Protein AF-A0A963DDL7-F1 (afdb_monomer_lite)

Secondary structure (DSSP, 8-state):
---HHHHHHHHHHHHT-S-HHHHHHHHHHH-TTSEEEEEEGGGS-TTSPPSEEETTEEEEEEE-SSSS-EEES-TTT--EEEEEE----

Sequence (89 aa):
MIAIDLARALARRFAGAADGPSCLAAFRAEYPLLRFYGCSEDDIPPRLSPWVAVEGVAVYLVDASAHCLSLTGDPESACGLVFAIEAGD

Radius of gyration: 12.04 Å; chains: 1; bounding box: 28×30×30 Å

Foldseek 3Di:
DDDPVNQVVLLVVCLPDPDNVVSQVVVCVVCVQAHEAEDAVVVPDPPDQALDDDNQKGKWFWAPPDPDIDTDNDPVRGRYIYIHGRPDD

pLDDT: mean 86.81, std 8.67, range [38.66, 93.94]

Structure (mmCIF, N/CA/C/O backbone):
data_AF-A0A963DDL7-F1
#
_entry.id   AF-A0A963DDL7-F1
#
loop_
_atom_site.group_PDB
_atom_site.id
_atom_site.type_symbol
_atom_site.label_atom_id
_atom_site.label_alt_id
_atom_site.label_comp_id
_atom_site.label_asym_id
_atom_site.label_entity_id
_atom_site.label_seq_id
_atom_site.pdbx_PDB_ins_code
_atom_site.Cartn_x
_atom_site.Cartn_y
_atom_site.Cartn_z
_atom_site.occupancy
_atom_site.B_iso_or_equiv
_atom_site.auth_seq_id
_atom_site.auth_comp_id
_atom_site.auth_asym_id
_atom_site.auth_atom_id
_atom_site.pdbx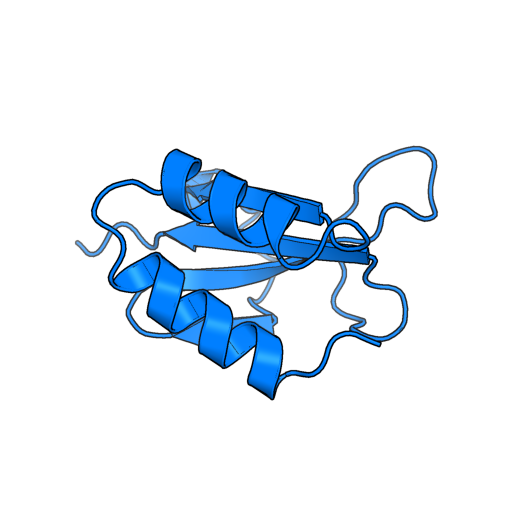_PDB_model_num
ATOM 1 N N . MET A 1 1 ? 2.677 -5.582 -13.847 1.00 79.81 1 MET A N 1
ATOM 2 C CA . MET A 1 1 ? 1.389 -4.945 -13.518 1.00 79.81 1 MET A CA 1
ATOM 3 C C . MET A 1 1 ? 0.945 -5.407 -12.143 1.00 79.81 1 MET A C 1
ATOM 5 O O . MET A 1 1 ? 0.800 -6.607 -11.930 1.00 79.81 1 MET A O 1
ATOM 9 N N . ILE A 1 2 ? 0.760 -4.469 -11.218 1.00 86.25 2 ILE A N 1
ATOM 10 C CA . ILE A 1 2 ? 0.163 -4.749 -9.908 1.00 86.25 2 ILE A CA 1
ATOM 11 C C . ILE A 1 2 ? -1.356 -4.797 -10.089 1.00 86.25 2 ILE A C 1
ATOM 13 O O . ILE A 1 2 ? -1.945 -3.873 -10.645 1.00 86.25 2 ILE A O 1
ATOM 17 N N . ALA A 1 3 ? -1.999 -5.882 -9.659 1.00 90.12 3 ALA A N 1
ATOM 18 C CA . ALA A 1 3 ? -3.450 -6.007 -9.747 1.00 90.12 3 ALA A CA 1
ATOM 19 C C . ALA A 1 3 ? -4.133 -5.166 -8.658 1.00 90.12 3 ALA A C 1
ATOM 21 O O . ALA A 1 3 ? -3.739 -5.216 -7.492 1.00 90.12 3 ALA A O 1
ATOM 22 N N . ILE A 1 4 ? -5.197 -4.441 -9.017 1.00 90.19 4 ILE A N 1
ATOM 23 C CA . ILE A 1 4 ? -5.952 -3.612 -8.061 1.00 90.19 4 ILE A CA 1
ATOM 24 C C . ILE A 1 4 ? -6.566 -4.441 -6.922 1.00 90.19 4 ILE A C 1
ATOM 26 O O . ILE A 1 4 ? -6.646 -3.982 -5.785 1.00 90.19 4 ILE A O 1
ATOM 30 N N . ASP A 1 5 ? -6.952 -5.686 -7.209 1.00 92.88 5 ASP A N 1
ATOM 31 C CA . ASP A 1 5 ? -7.486 -6.610 -6.207 1.00 92.88 5 ASP A CA 1
ATOM 32 C C . ASP A 1 5 ? -6.419 -7.027 -5.183 1.00 92.88 5 ASP A C 1
ATOM 34 O O . ASP A 1 5 ? -6.674 -7.007 -3.981 1.00 92.88 5 ASP A O 1
ATOM 38 N N . LEU A 1 6 ? -5.183 -7.270 -5.641 1.00 90.94 6 LEU A N 1
ATOM 39 C CA . LEU A 1 6 ? -4.047 -7.549 -4.759 1.00 90.94 6 LEU A CA 1
ATOM 40 C C . LEU A 1 6 ? -3.771 -6.362 -3.829 1.00 90.94 6 LEU A C 1
ATOM 42 O O . LEU A 1 6 ? -3.609 -6.552 -2.626 1.00 90.94 6 LEU A O 1
ATOM 46 N N . ALA A 1 7 ? -3.763 -5.136 -4.359 1.00 92.12 7 ALA A N 1
ATOM 47 C CA . ALA A 1 7 ? -3.565 -3.942 -3.540 1.00 92.12 7 ALA A CA 1
ATOM 48 C C . ALA A 1 7 ? -4.667 -3.777 -2.486 1.00 92.12 7 ALA A C 1
ATOM 50 O O . ALA A 1 7 ? -4.362 -3.511 -1.326 1.00 92.12 7 ALA A O 1
ATOM 51 N N . ARG A 1 8 ? -5.935 -4.017 -2.849 1.00 93.12 8 ARG A N 1
ATOM 52 C CA . ARG A 1 8 ? -7.057 -4.023 -1.896 1.00 93.12 8 ARG A CA 1
ATOM 53 C C . ARG A 1 8 ? -6.903 -5.093 -0.818 1.00 93.12 8 ARG A C 1
ATOM 55 O O . ARG A 1 8 ? -7.152 -4.810 0.350 1.00 93.12 8 ARG A O 1
ATOM 62 N N . ALA A 1 9 ? -6.499 -6.306 -1.188 1.00 93.00 9 ALA A N 1
ATOM 63 C CA . ALA A 1 9 ? -6.295 -7.395 -0.238 1.00 93.00 9 ALA A CA 1
ATOM 64 C C . ALA A 1 9 ? -5.174 -7.074 0.764 1.00 93.00 9 ALA A C 1
ATOM 66 O O . ALA A 1 9 ? -5.342 -7.277 1.968 1.00 93.00 9 ALA A O 1
ATOM 67 N N . LEU A 1 10 ? -4.058 -6.521 0.283 1.00 93.62 10 LEU A N 1
ATOM 68 C CA . LEU A 1 10 ? -2.946 -6.105 1.135 1.00 93.62 10 LEU A CA 1
ATOM 69 C C . LEU A 1 10 ? -3.316 -4.913 2.025 1.00 93.62 10 LEU A C 1
ATOM 71 O O . LEU A 1 10 ? -2.962 -4.926 3.200 1.00 93.62 10 LEU A O 1
ATOM 75 N N . ALA A 1 11 ? -4.077 -3.940 1.511 1.00 93.00 11 ALA A N 1
ATOM 76 C CA . ALA A 1 11 ? -4.563 -2.797 2.290 1.00 93.00 11 ALA A CA 1
ATOM 77 C C . ALA A 1 11 ? -5.388 -3.247 3.501 1.00 93.00 11 ALA A C 1
ATOM 79 O O . ALA A 1 11 ? -5.091 -2.856 4.624 1.00 93.00 11 ALA A O 1
ATOM 80 N N . ARG A 1 12 ? -6.355 -4.152 3.295 1.00 92.25 12 ARG A N 1
ATOM 81 C CA . ARG A 1 12 ? -7.172 -4.731 4.380 1.00 92.25 12 ARG A CA 1
ATOM 82 C C . ARG A 1 12 ? -6.323 -5.459 5.416 1.00 92.25 12 ARG A C 1
ATOM 84 O O . ARG A 1 12 ? -6.543 -5.344 6.617 1.00 92.25 12 ARG A O 1
ATOM 91 N N . ARG A 1 13 ? -5.325 -6.216 4.951 1.00 92.50 13 ARG A N 1
ATOM 92 C CA . ARG A 1 13 ? -4.407 -6.945 5.835 1.00 92.50 13 ARG A CA 1
ATOM 93 C C . ARG A 1 13 ? -3.502 -5.998 6.626 1.00 92.50 13 ARG A C 1
ATOM 95 O O . ARG A 1 13 ? -3.161 -6.319 7.758 1.00 92.50 13 ARG A O 1
ATOM 102 N N . PHE A 1 14 ? -3.142 -4.852 6.053 1.00 92.75 14 PHE A N 1
ATOM 103 C CA . PHE A 1 14 ? -2.397 -3.799 6.736 1.00 92.75 14 PHE A CA 1
ATOM 104 C C . PHE A 1 14 ? -3.266 -3.055 7.760 1.00 92.75 14 PHE A C 1
ATOM 106 O O . PHE A 1 14 ? -2.825 -2.872 8.887 1.00 92.75 14 PHE A O 1
ATOM 113 N N . ALA A 1 15 ? -4.514 -2.721 7.414 1.00 90.31 15 ALA A N 1
ATOM 114 C CA . ALA A 1 15 ? -5.475 -2.073 8.313 1.00 90.31 15 ALA A CA 1
ATOM 115 C C . ALA A 1 15 ? -5.780 -2.917 9.565 1.00 90.31 15 ALA A C 1
ATOM 117 O O . ALA A 1 15 ? -5.893 -2.389 10.666 1.00 90.31 15 ALA A O 1
ATOM 118 N N . GLY A 1 16 ? -5.871 -4.243 9.413 1.00 88.50 16 GLY A N 1
ATOM 119 C CA . GLY A 1 16 ? -6.062 -5.175 10.530 1.00 88.50 16 GLY A CA 1
ATOM 120 C C . GLY A 1 16 ? -4.777 -5.593 11.255 1.00 88.50 16 GLY A C 1
ATOM 121 O O . GLY A 1 16 ? -4.839 -6.424 12.164 1.00 88.50 16 GLY A O 1
ATOM 122 N N . ALA A 1 17 ? -3.606 -5.095 10.848 1.00 88.69 17 ALA A N 1
ATOM 123 C CA . ALA A 1 17 ? -2.343 -5.482 11.462 1.00 88.69 17 ALA A CA 1
ATOM 124 C C . ALA A 1 17 ? -2.118 -4.732 12.778 1.00 88.69 17 ALA A C 1
ATOM 126 O O . ALA A 1 17 ? -2.236 -3.514 12.843 1.00 88.69 17 ALA A O 1
ATOM 127 N N . ALA A 1 18 ? -1.707 -5.460 13.818 1.00 85.00 18 ALA A N 1
ATOM 128 C CA . ALA A 1 18 ? -1.329 -4.847 15.092 1.00 85.00 18 ALA A CA 1
ATOM 129 C C . ALA A 1 18 ? -0.058 -3.984 14.982 1.00 85.00 18 ALA A C 1
ATOM 131 O O . ALA A 1 18 ? 0.129 -3.061 15.767 1.00 85.00 18 ALA A O 1
ATOM 132 N N . ASP A 1 19 ? 0.818 -4.303 14.024 1.00 87.88 19 ASP A N 1
ATOM 133 C CA . ASP A 1 19 ? 2.091 -3.624 13.810 1.00 87.88 19 ASP A CA 1
ATOM 134 C C . ASP A 1 19 ? 2.385 -3.515 12.305 1.00 87.88 19 ASP A C 1
ATOM 136 O O . ASP A 1 19 ? 2.559 -4.520 11.603 1.00 87.88 19 ASP A O 1
ATOM 140 N N . GLY A 1 20 ? 2.431 -2.278 11.806 1.00 87.12 20 GLY A N 1
ATOM 141 C CA . GLY A 1 20 ? 2.727 -1.962 10.409 1.00 87.12 20 GLY A CA 1
ATOM 142 C C . GLY A 1 20 ? 4.057 -2.549 9.911 1.00 87.12 20 GLY A C 1
ATOM 143 O O . GLY A 1 20 ? 4.044 -3.280 8.917 1.00 87.12 20 GLY A O 1
ATOM 144 N N . PRO A 1 21 ? 5.210 -2.296 10.566 1.00 88.88 21 PRO A N 1
ATOM 145 C CA . PRO A 1 21 ? 6.498 -2.784 10.074 1.00 88.88 21 PRO A CA 1
ATOM 146 C C . PRO A 1 21 ? 6.595 -4.314 10.034 1.00 88.88 21 PRO A C 1
ATOM 148 O O . PRO A 1 21 ? 7.141 -4.860 9.071 1.00 88.88 21 PRO A O 1
ATOM 151 N N . SER A 1 22 ? 6.012 -5.019 11.006 1.00 91.69 22 SER A N 1
ATOM 152 C CA . SER A 1 22 ? 5.916 -6.484 10.979 1.00 91.69 22 SER A CA 1
ATOM 153 C C . SER A 1 22 ? 5.070 -6.982 9.804 1.00 91.69 22 SER A C 1
ATOM 155 O O . SER A 1 22 ? 5.437 -7.954 9.139 1.00 91.69 22 SER A O 1
ATOM 157 N N . CYS A 1 23 ? 3.967 -6.294 9.496 1.00 93.00 23 CYS A N 1
ATOM 158 C CA . CYS A 1 23 ? 3.120 -6.622 8.350 1.00 93.00 23 CYS A CA 1
ATOM 159 C C . CYS A 1 23 ? 3.861 -6.410 7.016 1.00 93.00 23 CYS A C 1
ATOM 161 O O . CYS A 1 23 ? 3.856 -7.290 6.153 1.00 93.00 23 CYS A O 1
ATOM 163 N N . LEU A 1 24 ? 4.609 -5.307 6.876 1.00 92.44 24 LEU A N 1
ATOM 164 C CA . LEU A 1 24 ? 5.461 -5.063 5.703 1.00 92.44 24 LEU A CA 1
ATOM 165 C C . LEU A 1 24 ? 6.552 -6.126 5.554 1.00 92.44 24 LEU A C 1
ATOM 167 O O . LEU A 1 24 ? 6.837 -6.554 4.437 1.00 92.44 24 LEU A O 1
ATOM 171 N N . ALA A 1 25 ? 7.169 -6.566 6.654 1.00 92.12 25 ALA A N 1
ATOM 172 C CA . ALA A 1 25 ? 8.161 -7.637 6.615 1.00 92.12 25 ALA A CA 1
ATOM 173 C C . ALA A 1 25 ? 7.556 -8.948 6.083 1.00 92.12 25 ALA A C 1
ATOM 175 O O . ALA A 1 25 ? 8.171 -9.601 5.238 1.00 92.12 25 ALA A O 1
ATOM 176 N N . ALA A 1 26 ? 6.331 -9.288 6.498 1.00 93.00 26 ALA A N 1
ATOM 177 C CA . ALA A 1 26 ? 5.602 -10.439 5.967 1.00 93.00 26 ALA A CA 1
ATOM 178 C C . ALA A 1 26 ? 5.297 -10.285 4.467 1.00 93.00 2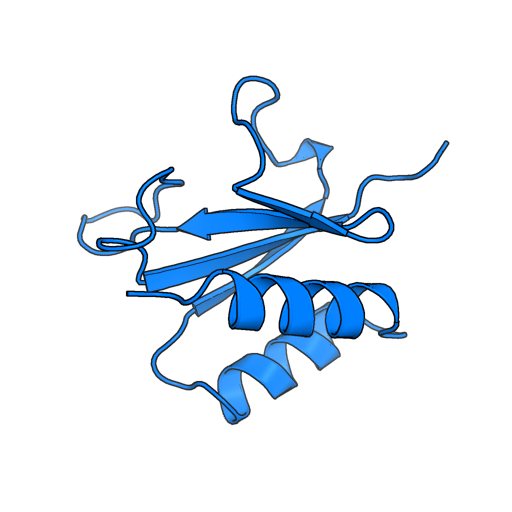6 ALA A C 1
ATOM 180 O O . ALA A 1 26 ? 5.546 -11.208 3.693 1.00 93.00 26 ALA A O 1
ATOM 181 N N . PHE A 1 27 ? 4.853 -9.104 4.023 1.00 93.94 27 PHE A N 1
ATOM 182 C CA . PHE A 1 27 ? 4.602 -8.849 2.600 1.00 93.94 27 PHE A CA 1
ATOM 183 C C . PHE A 1 27 ? 5.872 -8.966 1.760 1.00 93.94 27 PHE A C 1
ATOM 185 O O . PHE A 1 27 ? 5.834 -9.548 0.681 1.00 93.94 27 PHE A O 1
ATOM 192 N N . ARG A 1 28 ? 7.014 -8.480 2.257 1.00 91.94 28 ARG A N 1
ATOM 193 C CA . ARG A 1 28 ? 8.314 -8.615 1.575 1.00 91.94 28 ARG A CA 1
ATOM 194 C C . ARG A 1 28 ? 8.778 -10.070 1.496 1.00 91.94 28 ARG A C 1
ATOM 196 O O . ARG A 1 28 ? 9.459 -10.425 0.539 1.00 91.94 28 ARG A O 1
ATOM 203 N N . ALA A 1 29 ? 8.413 -10.901 2.472 1.00 92.81 29 ALA A N 1
ATOM 204 C CA . ALA A 1 29 ? 8.688 -12.334 2.438 1.00 92.81 29 ALA A CA 1
ATOM 205 C C . ALA A 1 29 ? 7.780 -13.077 1.440 1.00 92.81 29 ALA A C 1
ATOM 207 O O . ALA A 1 29 ? 8.262 -13.937 0.708 1.00 92.81 29 ALA A O 1
ATOM 208 N N . GLU A 1 30 ? 6.489 -12.730 1.378 1.00 93.44 30 GLU A N 1
ATOM 209 C CA . GLU A 1 30 ? 5.527 -13.315 0.427 1.00 93.44 30 GLU A CA 1
ATOM 210 C C . GLU A 1 30 ? 5.762 -12.838 -1.017 1.00 93.44 30 GLU A C 1
ATOM 212 O O . GLU A 1 30 ? 5.649 -13.622 -1.959 1.00 93.44 30 GLU A O 1
ATOM 217 N N . TYR A 1 31 ? 6.130 -11.568 -1.202 1.00 91.38 31 TYR A N 1
ATOM 218 C CA . TYR A 1 31 ? 6.318 -10.928 -2.504 1.00 91.38 31 TYR A CA 1
ATOM 219 C C . TYR A 1 31 ? 7.695 -10.247 -2.589 1.00 91.38 31 TYR A C 1
ATOM 221 O O . TYR A 1 31 ? 7.783 -9.019 -2.596 1.00 91.38 31 TYR A O 1
ATOM 229 N N . PRO A 1 32 ? 8.793 -11.012 -2.718 1.00 87.69 32 PRO A N 1
ATOM 230 C CA . PRO A 1 32 ? 10.154 -10.463 -2.739 1.00 87.69 32 PRO A CA 1
ATOM 231 C C . PRO A 1 32 ? 10.449 -9.574 -3.959 1.00 87.69 32 PRO A C 1
ATOM 233 O O . PRO A 1 32 ? 11.403 -8.799 -3.949 1.00 87.69 32 PRO A O 1
ATOM 236 N N . LEU A 1 33 ? 9.637 -9.684 -5.014 1.00 87.62 33 LEU A N 1
ATOM 237 C CA . LEU A 1 33 ? 9.731 -8.855 -6.219 1.00 87.62 33 LEU A CA 1
ATOM 238 C C . LEU A 1 33 ? 9.050 -7.488 -6.065 1.00 87.62 33 LEU A C 1
ATOM 240 O O . LEU A 1 33 ? 9.301 -6.598 -6.874 1.00 87.62 33 LEU A O 1
ATOM 244 N N . LEU A 1 34 ? 8.186 -7.326 -5.059 1.00 89.25 34 LEU A N 1
ATOM 245 C CA . LEU A 1 34 ? 7.473 -6.083 -4.789 1.00 89.25 34 LEU A CA 1
ATOM 246 C C . LEU A 1 34 ? 8.110 -5.358 -3.609 1.00 89.25 34 LEU A C 1
ATOM 248 O O . LEU A 1 34 ? 8.545 -5.958 -2.625 1.00 89.25 34 LEU A O 1
ATOM 252 N N . ARG A 1 35 ? 8.146 -4.032 -3.699 1.00 89.94 35 ARG A N 1
ATOM 253 C CA . ARG A 1 35 ? 8.596 -3.187 -2.593 1.00 89.94 35 ARG A CA 1
ATOM 254 C C . ARG A 1 35 ? 7.392 -2.698 -1.802 1.00 89.94 35 ARG A C 1
ATOM 256 O O . ARG A 1 35 ? 6.421 -2.236 -2.391 1.00 89.94 35 ARG A O 1
ATOM 263 N N . PHE A 1 36 ? 7.474 -2.780 -0.480 1.00 92.06 36 PHE A N 1
ATOM 264 C CA . PHE A 1 36 ? 6.423 -2.315 0.417 1.00 92.06 36 PHE A CA 1
ATOM 265 C C . PHE A 1 36 ? 6.987 -1.292 1.387 1.00 92.06 36 PHE A C 1
ATOM 267 O O . PHE A 1 36 ? 8.044 -1.517 1.983 1.00 92.06 36 PHE A O 1
ATOM 274 N N . TYR A 1 37 ? 6.259 -0.195 1.545 1.00 91.06 37 TYR A N 1
ATOM 275 C CA . TYR A 1 37 ? 6.601 0.914 2.425 1.00 91.06 37 TYR A CA 1
ATOM 276 C C . TYR A 1 37 ? 5.380 1.284 3.260 1.00 91.06 37 TYR A C 1
ATOM 278 O O . TYR A 1 37 ? 4.254 1.171 2.783 1.00 91.06 37 TYR A O 1
ATOM 286 N N . GLY A 1 38 ? 5.606 1.716 4.495 1.00 90.56 38 GLY A N 1
ATOM 287 C CA . GLY A 1 38 ? 4.561 2.232 5.371 1.00 90.56 38 GLY A CA 1
ATOM 288 C C . GLY A 1 38 ? 4.934 3.633 5.812 1.00 90.56 38 GLY A C 1
ATOM 289 O O . GLY A 1 38 ? 6.036 3.818 6.327 1.00 90.56 38 GLY A O 1
ATOM 290 N N . CYS A 1 39 ? 4.029 4.583 5.604 1.00 89.06 39 CYS A N 1
ATOM 291 C CA . CYS A 1 39 ? 4.174 5.970 6.034 1.00 89.06 39 CYS A CA 1
ATOM 292 C C . CYS A 1 39 ? 2.873 6.453 6.688 1.00 89.06 39 CYS A C 1
ATOM 294 O O . CYS A 1 39 ? 1.858 5.760 6.676 1.00 89.06 39 CYS A O 1
ATOM 296 N N . SER A 1 40 ? 2.908 7.642 7.278 1.00 86.06 40 SER A N 1
ATOM 297 C CA . SER A 1 40 ? 1.683 8.352 7.648 1.00 86.06 40 SER A CA 1
ATOM 298 C C . SER A 1 40 ? 1.153 9.108 6.431 1.00 86.06 40 SER A C 1
ATOM 300 O O . SER A 1 40 ? 1.942 9.463 5.554 1.00 86.06 40 SER A O 1
ATOM 302 N N . GLU A 1 41 ? -0.148 9.389 6.371 1.00 84.94 41 GLU A N 1
ATOM 303 C CA . GLU A 1 41 ? -0.695 10.216 5.286 1.00 84.94 41 GLU A CA 1
ATOM 304 C C . GLU A 1 41 ? -0.078 11.626 5.237 1.00 84.94 41 GLU A C 1
ATOM 306 O O . GLU A 1 41 ? 0.087 12.179 4.156 1.00 84.94 41 GLU A O 1
ATOM 311 N N . ASP A 1 42 ? 0.383 12.156 6.373 1.00 83.81 42 ASP A N 1
ATOM 312 C CA . ASP A 1 42 ? 1.104 13.440 6.452 1.00 83.81 42 ASP A CA 1
ATOM 313 C C . ASP A 1 42 ? 2.427 13.450 5.654 1.00 83.81 42 ASP A C 1
ATOM 315 O O . ASP A 1 42 ? 2.860 14.484 5.149 1.00 83.81 42 ASP A O 1
ATOM 319 N N . ASP A 1 43 ? 3.048 12.278 5.479 1.00 83.75 43 ASP A N 1
ATOM 320 C CA . ASP A 1 43 ? 4.282 12.105 4.699 1.00 83.75 43 ASP A CA 1
ATOM 321 C C . ASP A 1 43 ? 3.997 12.027 3.183 1.00 83.75 43 ASP A C 1
ATOM 323 O O . ASP A 1 43 ? 4.909 12.057 2.353 1.00 83.75 43 ASP A O 1
ATOM 327 N N . ILE A 1 44 ? 2.719 11.924 2.798 1.00 84.94 44 ILE A N 1
ATOM 328 C CA . ILE A 1 44 ? 2.283 11.870 1.408 1.00 84.94 44 ILE A CA 1
ATOM 329 C C . ILE A 1 44 ? 1.867 13.272 0.951 1.00 84.94 44 ILE A C 1
ATOM 331 O O . ILE A 1 44 ? 1.088 13.955 1.613 1.00 84.94 44 ILE A O 1
ATOM 335 N N . PRO A 1 45 ? 2.337 13.736 -0.221 1.00 82.06 45 PRO A N 1
ATOM 336 C CA . PRO A 1 45 ? 1.921 15.028 -0.738 1.00 82.06 45 PRO A CA 1
ATOM 337 C C . PRO A 1 45 ? 0.392 15.068 -0.934 1.00 82.06 45 PRO A C 1
ATOM 339 O O . PRO A 1 45 ? -0.134 14.261 -1.701 1.00 82.06 45 PRO A O 1
ATOM 342 N N . PRO A 1 46 ? -0.322 16.074 -0.389 1.00 77.44 46 PRO A N 1
ATOM 343 C CA . PRO A 1 46 ? -1.793 16.138 -0.399 1.00 77.44 46 PRO A CA 1
ATOM 344 C C . PRO A 1 46 ? -2.403 16.310 -1.800 1.00 77.44 46 PRO A C 1
ATOM 346 O O . PRO A 1 46 ? -3.616 16.314 -1.978 1.00 77.44 46 PRO A O 1
ATOM 349 N N . ARG A 1 47 ? -1.560 16.512 -2.818 1.00 81.19 47 ARG A N 1
ATOM 350 C CA . ARG A 1 47 ? -1.965 16.607 -4.227 1.00 81.19 47 ARG A CA 1
ATOM 351 C C . ARG A 1 47 ? -2.026 15.246 -4.916 1.00 81.19 47 ARG A C 1
ATOM 353 O O . ARG A 1 47 ? -2.474 15.180 -6.057 1.00 81.19 47 ARG A O 1
ATOM 360 N N . LEU A 1 48 ? -1.517 14.196 -4.276 1.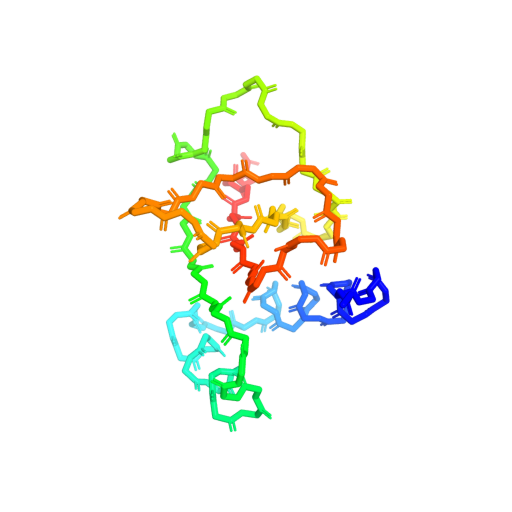00 83.56 48 LEU A N 1
ATOM 361 C CA . LEU A 1 48 ? -1.496 12.856 -4.831 1.00 83.56 48 LEU A CA 1
ATOM 362 C C . LEU A 1 48 ? -2.760 12.115 -4.401 1.00 83.56 48 LEU A C 1
ATOM 364 O O . LEU A 1 48 ? -3.057 12.025 -3.216 1.00 83.56 48 LEU A O 1
ATOM 368 N N . SER A 1 49 ? -3.498 11.573 -5.364 1.00 85.94 49 SER A N 1
ATOM 369 C CA . SER A 1 49 ? -4.657 10.739 -5.056 1.00 85.94 49 SER A CA 1
ATOM 370 C C . SER A 1 49 ? -4.222 9.295 -4.800 1.00 85.94 49 SER A C 1
ATOM 372 O O . SER A 1 49 ? -3.439 8.757 -5.592 1.00 85.94 49 SER A O 1
ATOM 374 N N . PRO A 1 50 ? -4.732 8.647 -3.740 1.00 90.31 50 PRO A N 1
ATOM 375 C CA . PRO A 1 50 ? -4.472 7.237 -3.510 1.00 90.31 50 PRO A CA 1
ATOM 376 C C . PRO A 1 50 ? -5.031 6.400 -4.652 1.00 90.31 50 PRO A C 1
ATOM 378 O O . PRO A 1 50 ? -6.116 6.660 -5.174 1.00 90.31 50 PRO A O 1
ATOM 381 N N . TRP A 1 51 ? -4.288 5.365 -5.028 1.00 91.31 51 TRP A N 1
ATOM 382 C CA . TRP A 1 51 ? -4.734 4.425 -6.049 1.00 91.31 51 TRP A CA 1
ATOM 383 C C . TRP A 1 51 ? -5.866 3.538 -5.523 1.00 91.31 51 TRP A C 1
ATOM 385 O O . TRP A 1 51 ? -6.820 3.223 -6.236 1.00 91.31 51 TRP A O 1
ATOM 395 N N . VAL A 1 52 ? -5.773 3.156 -4.250 1.00 91.75 52 VAL A N 1
ATOM 396 C CA . VAL A 1 52 ? -6.785 2.391 -3.523 1.00 91.75 52 VAL A CA 1
ATOM 397 C C . VAL A 1 52 ? -6.848 2.935 -2.102 1.00 91.75 52 VAL A C 1
ATOM 399 O O . VAL A 1 52 ? -5.809 3.096 -1.485 1.00 91.75 52 VAL A O 1
ATOM 402 N N . ALA A 1 53 ? -8.040 3.161 -1.558 1.00 90.75 53 ALA A N 1
ATOM 403 C CA . ALA A 1 53 ? -8.227 3.474 -0.142 1.00 90.75 53 ALA A CA 1
ATOM 404 C C . ALA A 1 53 ? -9.199 2.464 0.472 1.00 90.75 53 ALA A C 1
ATOM 406 O O . ALA A 1 53 ? -10.255 2.184 -0.109 1.00 90.75 53 ALA A O 1
ATOM 407 N N . VAL A 1 54 ? -8.820 1.857 1.598 1.00 90.56 54 VAL A N 1
ATOM 408 C CA . VAL A 1 54 ? -9.629 0.852 2.299 1.00 90.56 54 VAL A CA 1
ATOM 409 C C . VAL A 1 54 ? -9.420 0.989 3.801 1.00 90.56 54 VAL A C 1
ATOM 411 O O . VAL A 1 54 ? -8.287 0.928 4.255 1.00 90.56 54 VAL A O 1
ATOM 414 N N . GLU A 1 55 ? -10.511 1.118 4.561 1.00 85.50 55 GLU A N 1
ATOM 415 C CA . GLU A 1 55 ? -10.496 1.063 6.036 1.00 85.50 55 GLU A CA 1
ATOM 416 C C . GLU A 1 55 ? -9.496 2.038 6.694 1.00 85.50 55 GLU A C 1
ATOM 418 O O . GLU A 1 55 ? -8.830 1.684 7.661 1.00 85.50 55 GLU A O 1
ATOM 423 N N . GLY A 1 56 ? -9.370 3.262 6.162 1.00 88.06 56 GLY A N 1
ATOM 424 C CA . GLY A 1 56 ? -8.422 4.266 6.669 1.00 88.06 56 GLY A CA 1
ATOM 425 C C . GLY A 1 56 ? -6.967 4.021 6.255 1.00 88.06 56 GLY A C 1
ATOM 426 O O . GLY A 1 56 ? -6.046 4.597 6.828 1.00 88.06 56 GLY A O 1
ATOM 427 N N . VAL A 1 57 ? -6.734 3.128 5.289 1.00 91.25 57 VAL A N 1
ATOM 428 C CA . VAL A 1 57 ? -5.422 2.902 4.681 1.00 91.25 57 VAL A CA 1
ATOM 429 C C . VAL A 1 57 ? -5.470 3.309 3.216 1.00 91.25 57 VAL A C 1
ATOM 431 O O . VAL A 1 57 ? -6.128 2.669 2.387 1.00 91.25 57 VAL A O 1
ATOM 434 N N . ALA A 1 58 ? -4.716 4.350 2.895 1.00 92.50 58 ALA A N 1
ATOM 435 C CA . ALA A 1 58 ? -4.497 4.847 1.553 1.00 92.50 58 ALA A CA 1
ATOM 436 C C . ALA A 1 58 ? -3.274 4.157 0.930 1.00 92.50 58 ALA A C 1
ATOM 438 O O . ALA A 1 58 ? -2.182 4.126 1.493 1.00 92.50 58 ALA A O 1
ATOM 439 N N . VAL A 1 59 ? -3.449 3.571 -0.249 1.00 92.62 59 VAL A N 1
ATOM 440 C CA . VAL A 1 59 ? -2.413 2.839 -0.975 1.00 92.62 59 VAL A CA 1
ATOM 441 C C . VAL A 1 59 ? -1.992 3.615 -2.204 1.00 92.62 59 VAL A C 1
ATOM 443 O O . VAL A 1 59 ? -2.803 3.922 -3.082 1.00 92.62 59 VAL A O 1
ATOM 446 N N . TYR A 1 60 ? -0.693 3.857 -2.295 1.00 92.56 60 TYR A N 1
ATOM 447 C CA . TYR A 1 60 ? -0.061 4.543 -3.408 1.00 92.56 60 TYR A CA 1
ATOM 448 C C . TYR A 1 60 ? 0.887 3.597 -4.130 1.00 92.56 60 TYR A C 1
ATOM 450 O O . TYR A 1 60 ? 1.477 2.693 -3.535 1.00 92.56 60 TYR A O 1
ATOM 458 N N . LEU A 1 61 ? 1.033 3.799 -5.432 1.00 92.56 61 LEU A N 1
ATOM 459 C CA . LEU A 1 61 ? 1.962 3.030 -6.242 1.00 92.56 61 LEU A CA 1
ATOM 460 C C . LEU A 1 61 ? 3.311 3.732 -6.271 1.00 92.56 61 LEU A C 1
ATOM 462 O O . LEU A 1 61 ? 3.380 4.956 -6.371 1.00 92.56 61 LEU A O 1
ATOM 466 N N . VAL A 1 62 ? 4.385 2.948 -6.226 1.00 90.31 62 VAL A N 1
ATOM 467 C CA . VAL A 1 62 ? 5.741 3.466 -6.416 1.00 90.31 62 VAL A CA 1
ATOM 468 C C . VAL A 1 62 ? 6.404 2.827 -7.614 1.00 90.31 62 VAL A C 1
ATOM 470 O O . VAL A 1 62 ? 6.407 1.605 -7.781 1.00 90.31 62 VAL A O 1
ATOM 473 N N . ASP A 1 63 ? 7.000 3.679 -8.430 1.00 88.56 63 ASP A N 1
ATOM 474 C CA . ASP A 1 63 ? 7.972 3.305 -9.431 1.00 88.56 63 ASP A CA 1
ATOM 475 C C . ASP A 1 63 ? 9.386 3.466 -8.861 1.00 88.56 63 ASP A C 1
ATOM 477 O O . ASP A 1 63 ? 9.713 4.408 -8.137 1.00 88.56 63 ASP A O 1
ATOM 481 N N . ALA A 1 64 ? 10.234 2.507 -9.199 1.00 77.50 64 ALA A N 1
ATOM 482 C CA . ALA A 1 64 ? 11.658 2.530 -8.898 1.00 77.50 64 ALA A CA 1
ATOM 483 C C . ALA A 1 64 ? 12.467 2.137 -10.142 1.00 77.50 64 ALA A C 1
ATOM 485 O O . ALA A 1 64 ? 13.571 1.606 -10.029 1.00 77.50 64 ALA A 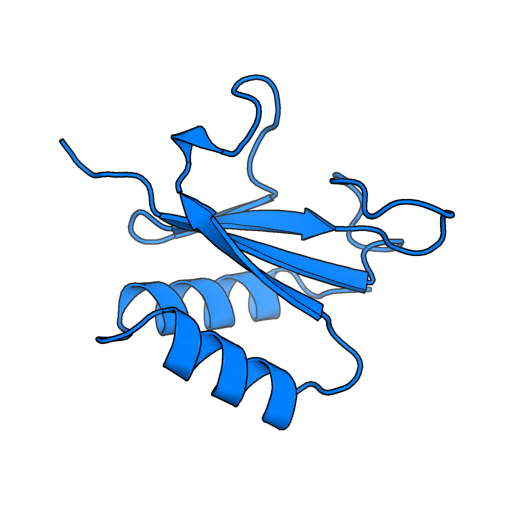O 1
ATOM 486 N N . SER A 1 65 ? 11.892 2.354 -11.330 1.00 73.81 65 SER A N 1
ATOM 487 C CA . SER A 1 65 ? 12.584 2.211 -12.604 1.00 73.81 65 SER A CA 1
ATOM 488 C C . SER A 1 65 ? 13.575 3.359 -12.840 1.00 73.81 65 SER A C 1
ATOM 490 O O . SER A 1 65 ? 14.510 3.200 -13.625 1.00 73.81 65 SER A O 1
ATOM 492 N N . ALA A 1 66 ? 13.397 4.502 -12.170 1.00 69.75 66 ALA A N 1
ATOM 493 C CA . ALA A 1 66 ? 14.323 5.633 -12.184 1.00 69.75 66 ALA A CA 1
ATOM 494 C C . ALA A 1 66 ? 15.367 5.577 -11.046 1.00 69.75 66 ALA A C 1
ATOM 496 O O . ALA A 1 66 ? 15.337 4.715 -10.172 1.00 69.75 66 ALA A O 1
ATOM 497 N N . HIS A 1 67 ? 16.295 6.543 -11.038 1.00 66.75 67 HIS A N 1
ATOM 498 C CA . HIS A 1 67 ? 17.349 6.666 -10.017 1.00 66.75 67 HIS A CA 1
ATOM 499 C C . HIS A 1 67 ? 16.813 6.988 -8.605 1.00 66.75 67 HIS A C 1
ATOM 501 O O . HIS A 1 67 ? 17.522 6.786 -7.623 1.00 66.75 67 HIS A O 1
ATOM 507 N N . CYS A 1 68 ? 15.571 7.475 -8.507 1.0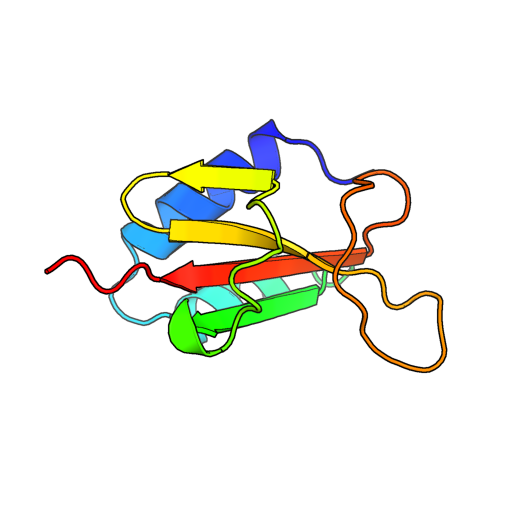0 74.19 68 CYS A N 1
ATOM 508 C CA . CYS A 1 68 ? 14.881 7.770 -7.254 1.00 74.19 68 CYS A CA 1
ATOM 509 C C . CYS A 1 68 ? 13.520 7.072 -7.214 1.00 74.19 68 CYS A C 1
ATOM 511 O O . CYS A 1 68 ? 12.829 6.975 -8.230 1.00 74.19 68 CYS A O 1
ATOM 513 N N . LEU A 1 69 ? 13.124 6.640 -6.016 1.00 76.38 69 LEU A N 1
ATOM 514 C CA . LEU A 1 69 ? 11.798 6.092 -5.756 1.00 76.38 69 LEU A CA 1
ATOM 515 C C . LEU A 1 69 ? 10.761 7.203 -5.940 1.00 76.38 69 LEU A C 1
ATOM 517 O O . LEU A 1 69 ? 10.863 8.246 -5.297 1.00 76.38 69 LEU A O 1
ATOM 521 N N . SER A 1 70 ? 9.804 6.992 -6.837 1.00 84.00 70 SER A N 1
ATOM 522 C CA . SER A 1 70 ? 8.819 8.006 -7.215 1.00 84.00 70 SER A CA 1
ATOM 523 C C . SER A 1 70 ? 7.414 7.437 -7.101 1.00 84.00 70 SER A C 1
ATOM 525 O O . SER A 1 70 ? 7.161 6.302 -7.499 1.00 84.00 70 SER A O 1
ATOM 527 N N . LEU A 1 71 ? 6.486 8.221 -6.561 1.00 86.88 71 LEU A N 1
ATOM 528 C CA . LEU A 1 71 ? 5.073 7.855 -6.539 1.00 86.88 71 LEU A CA 1
ATOM 529 C C . LEU A 1 71 ? 4.508 7.960 -7.963 1.00 86.88 71 LEU A C 1
ATOM 531 O O . LEU A 1 71 ? 4.812 8.911 -8.683 1.00 86.88 71 LEU A O 1
ATOM 535 N N . THR A 1 72 ? 3.709 6.980 -8.372 1.00 87.44 72 THR A N 1
ATOM 536 C CA . THR A 1 72 ? 3.116 6.907 -9.713 1.00 87.44 72 THR A CA 1
ATOM 537 C C . THR A 1 72 ? 1.619 6.614 -9.636 1.00 87.44 72 THR A C 1
ATOM 539 O O . THR A 1 72 ? 1.141 6.063 -8.650 1.00 87.44 72 THR A O 1
ATOM 542 N N . GLY A 1 73 ? 0.866 6.999 -10.665 1.00 85.88 73 GLY A N 1
ATOM 543 C CA . GLY A 1 73 ? -0.527 6.579 -10.853 1.00 85.88 73 GLY A CA 1
ATOM 544 C C . GLY A 1 73 ? -0.660 5.321 -11.716 1.00 85.88 73 GLY A C 1
ATOM 545 O O . GLY A 1 73 ? -1.756 4.779 -11.838 1.00 85.88 73 GLY A O 1
ATOM 546 N N . ASP A 1 74 ? 0.443 4.857 -12.310 1.00 86.25 74 ASP A N 1
ATOM 547 C CA . ASP A 1 74 ? 0.449 3.811 -13.326 1.00 86.25 74 ASP A CA 1
ATOM 548 C C . ASP A 1 74 ? 0.788 2.435 -12.723 1.00 86.25 74 ASP A C 1
ATOM 550 O O . ASP A 1 74 ? 1.954 2.161 -12.413 1.00 86.25 74 ASP A O 1
ATOM 554 N N . PRO A 1 75 ? -0.185 1.509 -12.599 1.00 85.69 75 PRO A N 1
ATOM 555 C CA . PRO A 1 75 ? 0.053 0.166 -12.054 1.00 85.69 75 PRO A CA 1
ATOM 556 C C . PRO A 1 75 ? 0.895 -0.729 -12.973 1.00 85.69 75 PRO A C 1
ATOM 558 O O . PRO A 1 75 ? 1.316 -1.821 -12.574 1.00 85.69 75 PRO A O 1
ATOM 561 N N . GLU A 1 76 ? 1.112 -0.299 -14.215 1.00 85.75 76 GLU A N 1
ATOM 562 C CA . GLU A 1 76 ? 1.928 -1.000 -15.204 1.00 85.75 76 GLU A CA 1
ATOM 563 C C . GLU A 1 76 ? 3.423 -0.813 -14.943 1.00 85.75 76 GLU A C 1
ATOM 565 O O . GLU A 1 76 ? 4.155 -1.804 -14.946 1.00 85.75 76 GLU A O 1
ATOM 570 N N . SER A 1 77 ? 3.843 0.421 -14.640 1.00 85.19 77 SER A N 1
ATOM 571 C CA . SER A 1 77 ? 5.225 0.757 -14.266 1.00 85.19 77 SER A CA 1
ATOM 572 C C . SER A 1 77 ? 5.504 0.576 -12.775 1.00 85.19 77 SER A C 1
ATOM 574 O O . SER A 1 77 ? 6.660 0.500 -12.371 1.00 85.19 77 SER A O 1
ATOM 576 N N . ALA A 1 78 ? 4.469 0.489 -11.938 1.00 89.44 78 ALA A N 1
ATOM 577 C CA . ALA A 1 78 ? 4.648 0.334 -10.504 1.00 89.44 78 ALA A CA 1
ATOM 578 C C . ALA A 1 78 ? 5.421 -0.946 -10.136 1.00 89.44 78 ALA A C 1
ATOM 580 O O . ALA A 1 78 ? 5.090 -2.060 -10.550 1.00 89.44 78 ALA A O 1
ATOM 581 N N . CYS A 1 79 ? 6.424 -0.773 -9.280 1.00 89.62 79 CYS A N 1
ATOM 582 C CA . CYS A 1 79 ? 7.276 -1.832 -8.742 1.00 89.62 79 CYS A CA 1
ATOM 583 C C . CYS A 1 79 ? 7.035 -2.058 -7.232 1.00 89.62 79 CYS A C 1
ATOM 585 O O . CYS A 1 79 ? 7.628 -2.945 -6.612 1.00 89.62 79 CYS A O 1
ATOM 587 N N . GLY A 1 80 ? 6.154 -1.271 -6.613 1.00 91.25 80 GLY A N 1
ATOM 588 C CA . GLY A 1 80 ? 5.817 -1.414 -5.204 1.00 91.25 80 GLY A CA 1
ATOM 589 C C . GLY A 1 80 ? 4.578 -0.641 -4.778 1.00 91.25 80 GLY A C 1
ATOM 590 O O . GLY A 1 80 ? 3.937 0.041 -5.580 1.00 91.25 80 GLY A O 1
ATOM 591 N N . LEU A 1 81 ? 4.269 -0.764 -3.489 1.00 92.81 81 LEU A N 1
ATOM 592 C CA . LEU A 1 81 ? 3.108 -0.185 -2.826 1.00 92.81 81 LEU A CA 1
ATOM 593 C C . LEU A 1 81 ? 3.547 0.553 -1.555 1.00 92.81 81 LEU A C 1
ATOM 595 O O . LEU A 1 81 ? 4.367 0.053 -0.780 1.00 92.81 81 LEU A O 1
ATOM 599 N N . VAL A 1 82 ? 2.983 1.734 -1.342 1.00 92.69 82 VAL A N 1
ATOM 600 C CA . VAL A 1 82 ? 3.100 2.506 -0.103 1.00 92.69 82 VAL A CA 1
ATOM 601 C C . VAL A 1 82 ? 1.746 2.463 0.585 1.00 92.69 82 VAL A C 1
ATOM 603 O O . VAL A 1 82 ? 0.744 2.803 -0.036 1.00 92.69 82 VAL A O 1
ATOM 606 N N . PHE A 1 83 ? 1.724 2.052 1.847 1.00 92.81 83 PHE A N 1
ATOM 607 C CA . PHE A 1 83 ? 0.545 2.093 2.703 1.00 92.81 83 PHE A CA 1
ATOM 608 C C . PHE A 1 83 ? 0.664 3.309 3.614 1.00 92.81 83 PHE A C 1
ATOM 610 O O . PHE A 1 83 ? 1.576 3.382 4.438 1.00 92.81 83 PHE A O 1
ATOM 617 N N . ALA A 1 84 ? -0.237 4.263 3.441 1.00 91.75 84 ALA A N 1
ATOM 618 C CA . ALA A 1 84 ? -0.389 5.402 4.318 1.00 91.75 84 ALA A CA 1
ATOM 619 C C . ALA A 1 84 ? -1.580 5.163 5.238 1.00 91.75 84 ALA A C 1
ATOM 621 O O . ALA A 1 84 ? -2.660 4.808 4.767 1.00 91.75 84 ALA A O 1
ATOM 622 N N . ILE A 1 85 ? -1.378 5.325 6.541 1.00 88.56 85 ILE A N 1
ATOM 623 C CA . ILE A 1 85 ? -2.489 5.295 7.493 1.00 88.56 85 ILE A CA 1
ATOM 624 C C . ILE A 1 85 ? -3.052 6.711 7.563 1.00 88.56 85 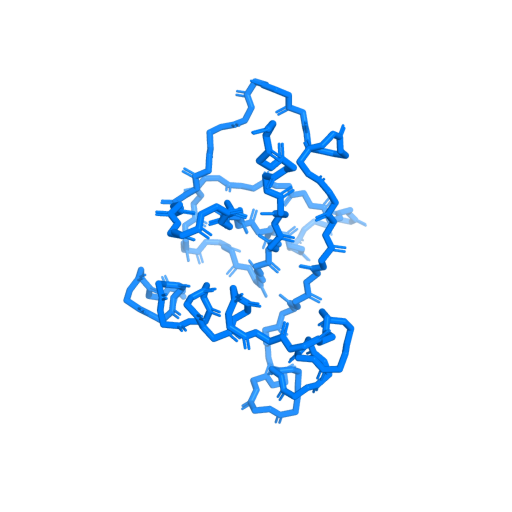ILE A C 1
ATOM 626 O O . ILE A 1 85 ? -2.326 7.652 7.895 1.00 88.56 85 ILE A O 1
ATOM 630 N N . GLU A 1 86 ? -4.332 6.844 7.237 1.00 82.19 86 GLU A N 1
ATOM 631 C CA . GLU A 1 86 ? -5.111 8.031 7.553 1.00 82.19 86 GLU A CA 1
ATOM 632 C C . GLU A 1 86 ? -5.220 8.054 9.077 1.00 82.19 86 GLU A C 1
ATOM 634 O O . GLU A 1 86 ? -5.777 7.134 9.686 1.00 82.19 86 GLU A O 1
ATOM 639 N N . ALA A 1 87 ? -4.623 9.056 9.722 1.00 61.91 87 ALA A N 1
ATOM 640 C CA . ALA A 1 87 ? -4.879 9.294 11.132 1.00 61.91 87 ALA A CA 1
ATOM 641 C C . ALA A 1 87 ? -6.352 9.700 11.240 1.00 61.91 87 ALA A C 1
ATOM 643 O O . ALA A 1 87 ? -6.692 10.862 11.038 1.00 61.91 87 ALA A O 1
ATOM 644 N N . GLY A 1 88 ? -7.228 8.714 11.445 1.00 54.78 88 GLY A N 1
ATOM 645 C CA . GLY A 1 88 ? -8.635 8.956 11.719 1.00 54.78 88 GLY A CA 1
ATOM 646 C C . GLY A 1 88 ? -8.731 9.879 12.927 1.00 54.78 88 GLY A C 1
ATOM 647 O O . GLY A 1 88 ? -8.216 9.532 13.990 1.00 54.78 88 GLY A O 1
ATOM 648 N N . ASP A 1 89 ? -9.313 11.056 12.706 1.00 38.66 89 ASP A N 1
ATOM 649 C CA . ASP A 1 89 ? -9.643 12.052 13.732 1.00 38.66 89 ASP A CA 1
ATOM 650 C C . ASP A 1 89 ? -10.565 11.459 14.811 1.00 38.66 89 ASP A C 1
ATOM 652 O O . ASP A 1 89 ? -11.581 10.817 14.441 1.00 38.66 89 ASP A O 1
#